Protein AF-A0A804RG24-F1 (afdb_monomer)

Organism: Zea mays (NCBI:txid4577)

Radius of gyration: 15.57 Å; Cα contacts (8 Å, |Δi|>4): 107; chains: 1; bounding box: 37×26×42 Å

Structure (mmCIF, N/CA/C/O backbone):
data_AF-A0A804RG24-F1
#
_entry.id   AF-A0A804RG24-F1
#
loop_
_atom_site.group_PDB
_atom_site.id
_atom_site.type_symbol
_atom_site.label_atom_id
_atom_site.label_alt_id
_atom_site.label_comp_id
_atom_site.label_asym_id
_atom_site.label_entity_id
_atom_site.label_seq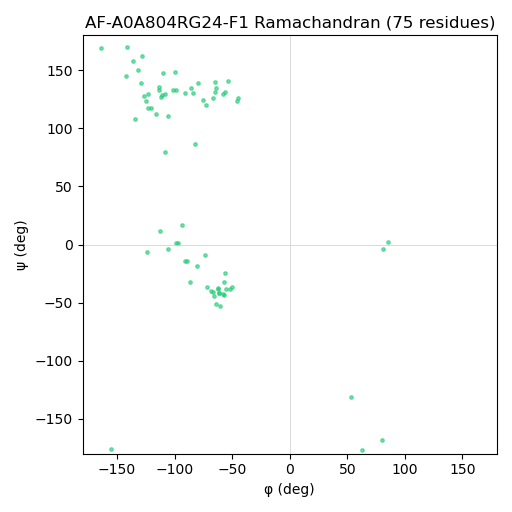_id
_atom_site.pdbx_PDB_ins_code
_atom_site.Cartn_x
_atom_site.Cartn_y
_atom_site.Cartn_z
_atom_site.occupancy
_atom_site.B_iso_or_equiv
_atom_site.auth_seq_id
_atom_site.auth_comp_id
_atom_site.auth_asym_id
_atom_site.auth_atom_id
_atom_site.pdbx_PDB_model_num
ATOM 1 N N . MET A 1 1 ? 2.723 -5.974 3.130 1.00 62.19 1 MET A N 1
ATOM 2 C CA . MET A 1 1 ? 1.286 -6.291 2.964 1.00 62.19 1 MET A CA 1
ATOM 3 C C . MET A 1 1 ? 0.898 -6.092 1.506 1.00 62.19 1 MET A C 1
ATOM 5 O O . MET A 1 1 ? 1.215 -5.044 0.953 1.00 62.19 1 MET A O 1
ATOM 9 N N . ASN A 1 2 ? 0.264 -7.071 0.855 1.00 81.06 2 ASN A N 1
ATOM 10 C CA . ASN A 1 2 ? -0.176 -6.904 -0.533 1.00 81.06 2 ASN A CA 1
ATOM 11 C C . ASN A 1 2 ? -1.523 -6.161 -0.568 1.00 81.06 2 ASN A C 1
ATOM 13 O O . ASN A 1 2 ? -2.586 -6.776 -0.532 1.00 81.06 2 ASN A O 1
ATOM 17 N N . ARG A 1 3 ? -1.458 -4.823 -0.566 1.00 87.00 3 ARG A N 1
ATOM 18 C CA . ARG A 1 3 ? -2.604 -3.933 -0.302 1.00 87.00 3 ARG A CA 1
ATOM 19 C C . ARG A 1 3 ? -3.846 -4.225 -1.149 1.00 87.00 3 ARG A C 1
ATOM 21 O O . ARG A 1 3 ? -4.948 -4.162 -0.622 1.00 87.00 3 ARG A O 1
ATOM 28 N N . LYS A 1 4 ? -3.666 -4.577 -2.430 1.00 87.25 4 LYS A N 1
ATOM 29 C CA . LYS A 1 4 ? -4.770 -4.810 -3.373 1.00 87.25 4 LYS A CA 1
ATOM 30 C C . LYS A 1 4 ? -5.663 -5.949 -2.886 1.00 87.25 4 LYS A C 1
ATOM 32 O O . LYS A 1 4 ? -6.863 -5.767 -2.733 1.00 87.25 4 LYS A O 1
ATOM 37 N N . TRP A 1 5 ? -5.057 -7.097 -2.598 1.00 93.62 5 TRP A N 1
ATOM 38 C CA . TRP A 1 5 ? -5.798 -8.300 -2.224 1.00 93.62 5 TRP A CA 1
ATOM 39 C C . TRP A 1 5 ? -6.403 -8.203 -0.833 1.00 93.62 5 TRP A C 1
ATOM 41 O O . TRP A 1 5 ? -7.509 -8.680 -0.616 1.00 93.62 5 TRP A O 1
ATOM 51 N N . PHE A 1 6 ? -5.706 -7.566 0.105 1.00 94.81 6 PHE A N 1
ATOM 52 C CA . PHE A 1 6 ? -6.270 -7.352 1.431 1.00 94.81 6 PHE A CA 1
ATOM 53 C C . PHE A 1 6 ? -7.503 -6.451 1.353 1.00 94.81 6 PHE A C 1
ATOM 55 O O . PHE A 1 6 ? -8.566 -6.850 1.812 1.00 94.81 6 PHE A O 1
ATOM 62 N N . LEU A 1 7 ? -7.408 -5.290 0.700 1.00 94.06 7 LEU A N 1
ATOM 63 C CA . LEU A 1 7 ? -8.567 -4.411 0.563 1.00 94.06 7 LEU A CA 1
ATOM 64 C C . LEU A 1 7 ? -9.744 -5.117 -0.133 1.00 94.06 7 LEU A C 1
ATOM 66 O O . LEU A 1 7 ? -10.867 -5.019 0.344 1.00 94.06 7 LEU A O 1
ATOM 70 N N . GLU A 1 8 ? -9.486 -5.882 -1.197 1.00 94.56 8 GLU A N 1
ATOM 71 C CA . GLU A 1 8 ? -10.527 -6.637 -1.910 1.00 94.56 8 GLU A CA 1
ATOM 72 C C . GLU A 1 8 ? -11.216 -7.689 -1.027 1.00 94.56 8 GLU A C 1
ATOM 7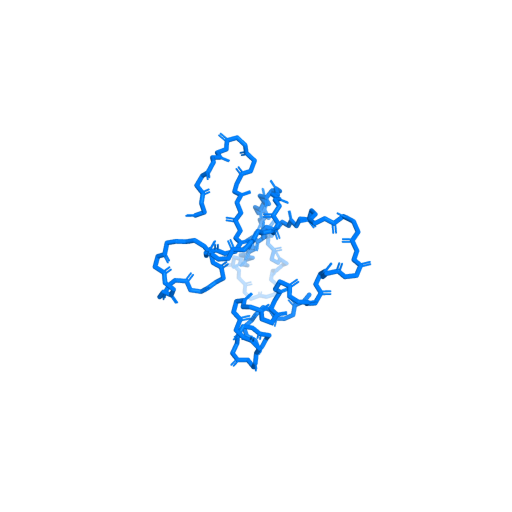4 O O . GLU A 1 8 ? -12.428 -7.866 -1.110 1.00 94.56 8 GLU A O 1
ATOM 79 N N . LYS A 1 9 ? -10.456 -8.417 -0.198 1.00 96.69 9 LYS A N 1
ATOM 80 C CA . LYS A 1 9 ? -10.995 -9.554 0.564 1.00 96.69 9 LYS A CA 1
ATOM 81 C C . LYS A 1 9 ? -11.614 -9.174 1.899 1.00 96.69 9 LYS A C 1
ATOM 83 O O . LYS A 1 9 ? -12.533 -9.860 2.331 1.00 96.69 9 LYS A O 1
ATOM 88 N N . ILE A 1 10 ? -11.100 -8.143 2.567 1.00 96.06 10 ILE A N 1
ATOM 89 C CA . ILE A 1 10 ? -11.525 -7.806 3.934 1.00 96.06 10 ILE A CA 1
ATOM 90 C C . ILE A 1 10 ? -12.031 -6.365 4.081 1.00 96.06 10 ILE A C 1
ATOM 92 O O . ILE A 1 10 ? -12.548 -6.012 5.138 1.00 96.06 10 ILE A O 1
ATOM 96 N N . GLY A 1 11 ? -11.921 -5.536 3.038 1.00 95.06 11 GLY A N 1
ATOM 97 C CA . GLY A 1 11 ? -12.381 -4.147 3.058 1.00 95.06 11 GLY A CA 1
ATOM 98 C C . GLY A 1 11 ? -11.656 -3.269 4.083 1.00 95.06 11 GLY A C 1
ATOM 99 O O . GLY A 1 11 ? -10.734 -3.697 4.782 1.00 95.06 11 GLY A O 1
ATOM 100 N N . HIS A 1 12 ? -12.081 -2.009 4.193 1.00 95.75 12 HIS A N 1
ATOM 101 C CA . HIS A 1 12 ? -11.495 -1.041 5.130 1.00 95.75 12 HIS A CA 1
ATOM 102 C C . HIS A 1 12 ? -11.652 -1.448 6.598 1.00 95.75 12 HIS A C 1
ATOM 104 O O . HIS A 1 12 ? -10.731 -1.261 7.399 1.00 95.75 12 HIS A O 1
ATOM 110 N N . GLU A 1 13 ? -12.799 -2.033 6.948 1.00 95.81 13 GLU A N 1
ATOM 111 C CA . GLU A 1 13 ? -13.053 -2.528 8.302 1.00 95.81 13 GLU A CA 1
ATOM 112 C C . GLU A 1 13 ? -12.120 -3.693 8.641 1.00 95.81 13 GLU A C 1
ATOM 114 O O . GLU A 1 13 ? -11.497 -3.702 9.700 1.00 95.81 13 GLU A O 1
ATOM 119 N N . GLY A 1 14 ? -11.944 -4.643 7.720 1.00 96.06 14 GLY A N 1
ATOM 120 C CA . GLY A 1 14 ? -11.012 -5.746 7.899 1.00 96.06 14 GLY A CA 1
ATOM 121 C C . GLY A 1 14 ? -9.568 -5.281 8.048 1.00 96.06 14 GLY A C 1
ATOM 122 O O . GLY A 1 14 ? -8.861 -5.780 8.922 1.00 96.06 14 GLY A O 1
ATOM 123 N N . LEU A 1 15 ? -9.137 -4.291 7.257 1.00 95.19 15 LEU A N 1
ATOM 124 C CA . LEU A 1 15 ? -7.814 -3.675 7.412 1.00 95.19 15 LEU A CA 1
ATOM 125 C C . LEU A 1 15 ? -7.615 -3.110 8.828 1.00 95.19 15 LEU A C 1
ATOM 127 O O . LEU A 1 15 ? -6.576 -3.342 9.442 1.00 95.19 15 LEU A O 1
ATOM 131 N N . ASN A 1 16 ? -8.622 -2.424 9.373 1.00 95.12 16 ASN A N 1
ATOM 132 C CA . ASN A 1 16 ? -8.593 -1.923 10.749 1.00 95.12 16 ASN A CA 1
ATOM 133 C C . ASN A 1 16 ? -8.603 -3.066 11.779 1.00 95.12 16 ASN A C 1
ATOM 135 O O . ASN A 1 16 ? -7.861 -3.026 12.763 1.00 95.12 16 ASN A O 1
ATOM 139 N N . ASN A 1 17 ? -9.406 -4.108 11.544 1.00 95.94 17 ASN A N 1
ATOM 140 C CA . ASN A 1 17 ? -9.511 -5.278 12.414 1.00 95.94 17 ASN A CA 1
ATOM 141 C C . ASN A 1 17 ? -8.183 -6.038 12.529 1.00 95.94 17 ASN A C 1
ATOM 143 O O . ASN A 1 17 ? -7.842 -6.466 13.629 1.00 95.94 17 ASN A O 1
ATOM 147 N N . LEU A 1 18 ? -7.400 -6.136 11.447 1.00 94.25 18 LEU A N 1
ATOM 148 C CA . LEU A 1 18 ? -6.056 -6.729 11.481 1.00 94.25 18 LEU A CA 1
ATOM 149 C C . LEU A 1 18 ? -5.129 -6.035 12.477 1.00 94.25 18 LEU A C 1
ATOM 151 O O . LEU A 1 18 ? -4.267 -6.679 13.068 1.00 94.25 18 LEU A O 1
ATOM 155 N N . LEU A 1 19 ? -5.303 -4.728 12.668 1.00 94.50 19 LEU A N 1
ATOM 156 C CA . LEU A 1 19 ? -4.455 -3.958 13.561 1.00 94.50 19 LEU A CA 1
ATOM 157 C C . LEU A 1 19 ? -4.976 -3.932 14.996 1.00 94.50 19 LEU A C 1
ATOM 159 O O . LEU A 1 19 ? -4.211 -3.547 15.870 1.00 94.50 19 LEU A O 1
ATOM 163 N N . LYS A 1 20 ? -6.232 -4.315 15.284 1.00 94.00 20 LYS A N 1
ATOM 164 C CA . LYS A 1 20 ? -6.866 -4.155 16.616 1.00 94.00 20 LYS A CA 1
ATOM 165 C C . LYS A 1 20 ? -6.023 -4.691 17.778 1.00 94.00 20 LYS A C 1
ATOM 167 O O . LYS A 1 20 ? -6.010 -4.056 18.824 1.00 94.00 20 LYS A O 1
ATOM 172 N N . ALA A 1 21 ? -5.308 -5.796 17.573 1.00 95.00 21 ALA A N 1
ATOM 173 C CA . ALA A 1 21 ? -4.482 -6.444 18.593 1.00 95.00 21 ALA A CA 1
ATOM 174 C C . ALA A 1 21 ? -3.166 -5.709 18.933 1.00 95.00 21 ALA A C 1
ATOM 176 O O . ALA A 1 21 ? -2.493 -6.094 19.883 1.00 95.00 21 ALA A O 1
ATOM 177 N N . TYR A 1 22 ? -2.787 -4.681 18.171 1.00 94.75 22 TYR A N 1
ATOM 178 C CA . TYR A 1 22 ? -1.511 -3.974 18.316 1.00 94.75 22 TYR A CA 1
ATOM 179 C C . TYR A 1 22 ? -1.742 -2.536 18.775 1.00 94.75 22 TYR A C 1
ATOM 181 O O . TYR A 1 22 ? -2.613 -1.865 18.233 1.00 94.75 22 TYR A O 1
ATOM 189 N N . GLU A 1 23 ? -0.975 -2.025 19.736 1.00 94.31 23 GLU A N 1
ATOM 190 C CA . GLU A 1 23 ? -1.056 -0.604 20.117 1.00 94.31 23 GLU A CA 1
ATOM 191 C C . GLU A 1 23 ? -0.521 0.305 19.005 1.00 94.31 23 GLU A C 1
ATOM 193 O O . GLU A 1 23 ? -1.116 1.339 18.697 1.00 94.31 23 GLU A O 1
ATOM 198 N N . ASP A 1 24 ? 0.568 -0.119 18.362 1.00 94.31 24 ASP A N 1
ATOM 199 C CA . ASP A 1 24 ? 1.176 0.613 17.262 1.00 94.31 24 ASP A CA 1
ATOM 200 C C . ASP A 1 24 ? 0.316 0.519 15.992 1.00 94.31 24 ASP A C 1
ATOM 202 O O . ASP A 1 24 ? 0.046 -0.563 15.464 1.00 94.31 24 ASP A O 1
ATOM 206 N N . LYS A 1 25 ? -0.121 1.685 15.510 1.00 93.75 25 LYS A N 1
ATOM 207 C CA . LYS A 1 25 ? -0.891 1.859 14.268 1.00 93.75 25 LYS A CA 1
ATOM 208 C C . LYS A 1 25 ? -0.101 2.608 13.198 1.00 93.75 25 LYS A C 1
ATOM 210 O O . LYS A 1 25 ? -0.701 3.073 12.225 1.00 93.75 25 LYS A O 1
ATOM 215 N N . LEU A 1 26 ? 1.205 2.798 13.391 1.00 94.12 26 LEU A N 1
ATOM 216 C CA . LEU A 1 26 ? 2.056 3.473 12.425 1.00 94.12 26 LEU A CA 1
ATOM 217 C C . LEU A 1 26 ? 2.115 2.671 11.124 1.00 94.12 26 LEU A C 1
ATOM 219 O O . LEU A 1 26 ? 2.290 1.455 11.094 1.00 94.12 26 LEU A O 1
ATOM 223 N N . ALA A 1 27 ? 1.976 3.388 10.021 1.00 94.06 27 ALA A N 1
ATOM 224 C CA . ALA A 1 27 ? 2.062 2.862 8.675 1.00 94.06 27 ALA A CA 1
ATOM 225 C C . ALA A 1 27 ? 2.776 3.865 7.775 1.00 94.06 27 ALA A C 1
ATOM 227 O O . ALA A 1 27 ? 3.033 5.012 8.138 1.00 94.06 27 ALA A O 1
ATOM 228 N N . PHE A 1 28 ? 3.104 3.442 6.562 1.00 95.44 28 PH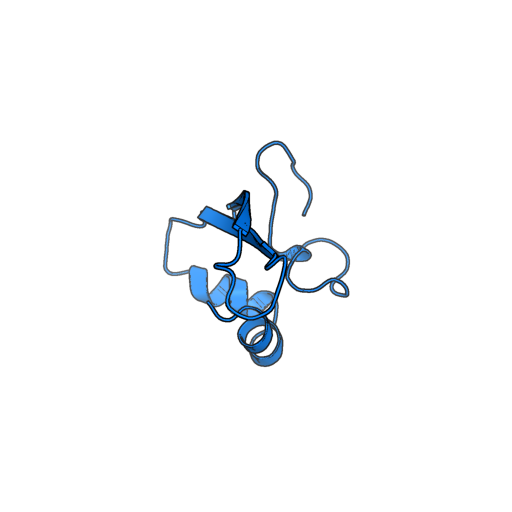E A N 1
ATOM 229 C CA . PHE A 1 28 ? 3.544 4.366 5.534 1.00 95.44 28 PHE A CA 1
ATOM 230 C C . PHE A 1 28 ? 2.998 3.954 4.175 1.00 95.44 28 PHE A C 1
ATOM 232 O O . PHE A 1 28 ? 2.912 2.768 3.857 1.00 95.44 28 PHE A O 1
ATOM 239 N N . ALA A 1 29 ? 2.680 4.953 3.360 1.00 94.38 29 ALA A N 1
ATOM 240 C CA . ALA A 1 29 ? 2.510 4.773 1.930 1.00 94.38 29 ALA A CA 1
ATOM 241 C C . ALA A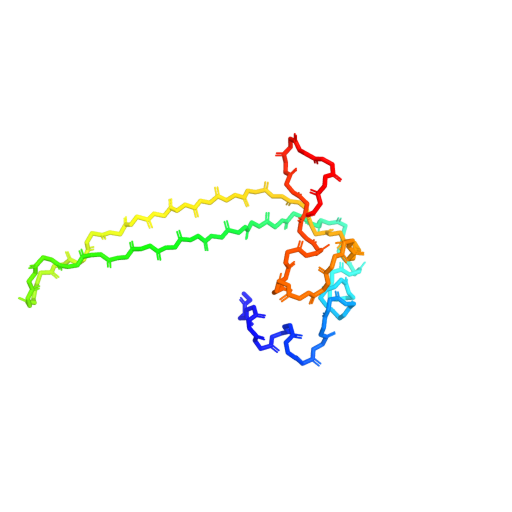 1 29 ? 3.883 4.889 1.272 1.00 94.38 29 ALA A C 1
ATOM 243 O O . ALA A 1 29 ? 4.672 5.773 1.615 1.00 94.38 29 ALA A O 1
ATOM 244 N N . MET A 1 30 ? 4.183 3.978 0.352 1.00 96.19 30 MET A N 1
ATOM 245 C CA . MET A 1 30 ? 5.431 3.983 -0.401 1.00 96.19 30 MET A CA 1
ATOM 246 C C . MET A 1 30 ? 5.118 3.930 -1.887 1.00 96.19 30 MET A C 1
ATOM 248 O O . MET A 1 30 ? 4.386 3.050 -2.343 1.00 96.19 30 MET A O 1
ATOM 252 N N . CYS A 1 31 ? 5.695 4.869 -2.622 1.00 96.62 31 CYS A N 1
ATOM 253 C CA . CYS A 1 31 ? 5.676 4.898 -4.070 1.00 96.62 31 CYS A CA 1
ATOM 254 C C . CYS A 1 31 ? 7.091 4.621 -4.569 1.00 96.62 31 CYS A C 1
ATOM 256 O O . CYS A 1 31 ? 8.039 5.253 -4.108 1.00 96.62 31 CYS A O 1
ATOM 258 N N . ILE A 1 32 ? 7.233 3.669 -5.488 1.00 97.81 32 ILE A N 1
ATOM 259 C CA . ILE A 1 32 ? 8.520 3.280 -6.062 1.00 97.81 32 ILE A CA 1
ATOM 260 C C . ILE A 1 32 ? 8.397 3.413 -7.574 1.00 97.81 32 ILE A C 1
ATOM 262 O O . ILE A 1 32 ? 7.516 2.798 -8.173 1.00 97.81 32 ILE A O 1
ATOM 266 N N . PHE A 1 33 ? 9.276 4.210 -8.169 1.00 97.88 33 PHE A N 1
ATOM 267 C CA . 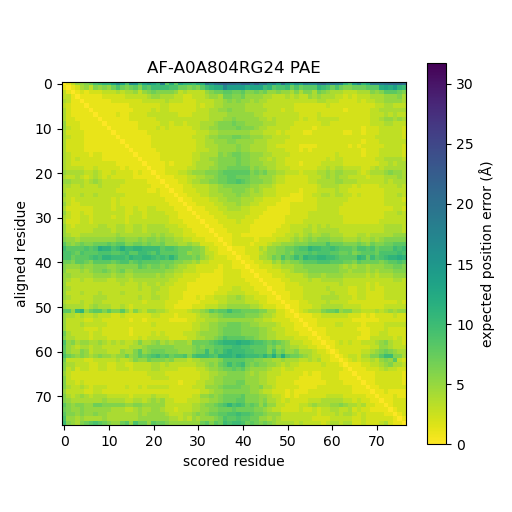PHE A 1 33 ? 9.466 4.278 -9.612 1.00 97.88 33 PHE A CA 1
ATOM 268 C C . PHE A 1 33 ? 10.859 3.757 -9.938 1.00 97.88 33 PHE A C 1
ATOM 270 O O . PHE A 1 33 ? 11.824 4.178 -9.309 1.00 97.88 33 PHE A O 1
ATOM 277 N N . SER A 1 34 ? 10.973 2.879 -10.928 1.00 97.88 34 SER A N 1
ATOM 278 C CA . SER A 1 34 ? 12.263 2.395 -11.425 1.00 97.88 34 SER A CA 1
ATOM 279 C C . SER A 1 34 ? 12.359 2.682 -12.920 1.00 97.88 34 SER A C 1
ATOM 281 O O . SER A 1 34 ? 11.431 2.373 -13.666 1.00 97.88 34 SER A O 1
ATOM 283 N N . LEU A 1 35 ? 13.464 3.297 -13.343 1.00 97.56 35 LEU A N 1
ATOM 284 C CA . LEU A 1 35 ? 13.733 3.719 -14.716 1.00 97.56 35 LEU A CA 1
ATOM 285 C C . LEU A 1 35 ? 15.031 3.074 -15.211 1.00 97.56 35 LEU A C 1
ATOM 287 O O . LEU A 1 35 ? 16.096 3.369 -14.679 1.00 97.56 35 LEU A O 1
ATOM 291 N N . ALA A 1 36 ? 14.946 2.250 -16.253 1.00 97.75 36 ALA A N 1
ATOM 292 C CA . ALA A 1 36 ? 16.105 1.815 -17.033 1.00 97.75 36 ALA A CA 1
ATOM 293 C C . ALA A 1 36 ? 16.168 2.632 -18.330 1.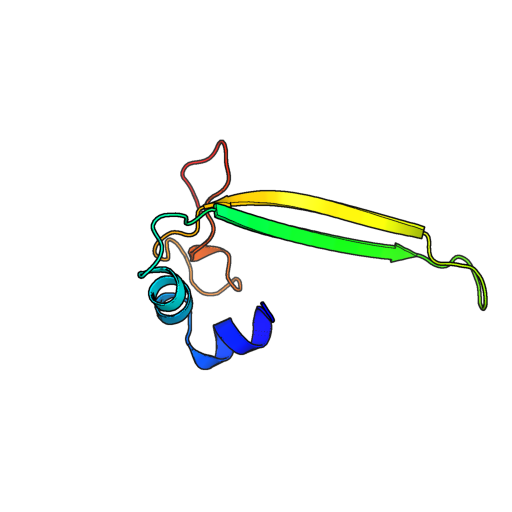00 97.75 36 ALA A C 1
ATOM 295 O O . ALA A 1 36 ? 15.145 2.789 -18.998 1.00 97.75 36 ALA A O 1
ATOM 296 N N . LEU A 1 37 ? 17.344 3.158 -18.683 1.00 96.06 37 LEU A N 1
ATOM 297 C CA . LEU A 1 37 ? 17.512 3.984 -19.889 1.00 96.06 37 LEU A CA 1
ATOM 298 C C . LEU A 1 37 ? 17.639 3.147 -21.170 1.00 96.06 37 LEU A C 1
ATOM 300 O O . LEU A 1 37 ? 17.379 3.650 -22.262 1.00 96.06 37 LEU A O 1
ATOM 304 N N . GLY A 1 38 ? 17.964 1.863 -21.034 1.00 96.12 38 GLY A N 1
ATOM 305 C CA . GLY A 1 38 ? 18.098 0.942 -22.150 1.00 96.12 38 GLY A CA 1
ATOM 306 C C . GLY A 1 38 ? 18.085 -0.525 -21.712 1.00 96.12 38 GLY A C 1
ATOM 307 O O . GLY A 1 38 ? 18.164 -0.829 -20.517 1.00 96.12 38 GLY A O 1
ATOM 308 N N . PRO A 1 39 ? 17.969 -1.464 -22.667 1.00 96.31 39 PRO A N 1
ATOM 309 C CA . PRO A 1 39 ? 18.093 -2.889 -22.386 1.00 96.31 39 PRO A CA 1
ATOM 310 C C . PRO A 1 39 ? 19.446 -3.215 -21.744 1.00 96.31 39 PRO A C 1
ATOM 312 O O . PRO A 1 39 ? 20.491 -2.848 -22.273 1.00 96.31 39 PRO A O 1
ATOM 315 N N . GLY A 1 40 ? 19.425 -3.936 -20.623 1.00 95.31 40 GLY A N 1
ATOM 316 C CA . GLY A 1 40 ? 20.635 -4.336 -19.898 1.00 95.31 40 GLY A CA 1
ATOM 317 C C . GLY A 1 40 ? 21.227 -3.262 -18.980 1.00 95.31 40 GLY A C 1
ATOM 318 O O . GLY A 1 40 ? 22.181 -3.563 -18.268 1.00 95.31 40 GLY A O 1
ATOM 319 N N . GLU A 1 41 ? 20.672 -2.047 -18.954 1.00 96.75 41 GLU A N 1
ATOM 320 C CA . GLU A 1 41 ? 21.060 -1.036 -17.969 1.00 96.75 41 GLU A CA 1
ATOM 321 C C . GLU A 1 41 ? 20.382 -1.284 -16.618 1.00 96.75 41 GLU A C 1
ATOM 323 O O . GLU A 1 41 ? 19.193 -1.611 -16.552 1.00 96.75 41 GLU A O 1
ATOM 328 N N . GLU A 1 42 ? 21.139 -1.095 -15.534 1.00 97.56 42 GLU A N 1
ATOM 329 C CA . GLU A 1 42 ? 20.613 -1.214 -14.175 1.00 97.56 42 GLU A CA 1
ATOM 330 C C . GLU A 1 42 ? 19.593 -0.087 -13.905 1.00 97.56 42 GLU A C 1
ATOM 332 O O . GLU A 1 42 ? 19.924 1.090 -14.088 1.00 97.56 42 GLU A O 1
ATOM 337 N N . PRO A 1 43 ? 18.357 -0.395 -13.470 1.00 97.12 43 PRO A N 1
ATOM 338 C CA . PRO A 1 43 ? 17.346 0.629 -13.246 1.00 97.12 43 PRO A CA 1
ATOM 339 C C . PRO A 1 43 ? 17.706 1.594 -12.106 1.00 97.12 43 PRO A C 1
ATOM 341 O O . PRO A 1 43 ? 17.961 1.189 -10.971 1.00 97.12 43 PRO A O 1
ATOM 344 N N . ILE A 1 44 ? 17.587 2.896 -12.358 1.00 97.88 44 ILE A N 1
ATOM 345 C CA . ILE A 1 44 ? 17.610 3.919 -11.310 1.00 97.88 44 ILE A CA 1
ATOM 346 C C . ILE A 1 44 ? 16.264 3.888 -10.589 1.00 97.88 44 ILE A C 1
ATOM 348 O O . ILE A 1 44 ? 15.210 4.029 -11.211 1.00 97.88 44 ILE A O 1
ATOM 352 N N . THR A 1 45 ? 16.292 3.712 -9.269 1.00 98.31 45 THR A N 1
ATOM 353 C CA . THR A 1 45 ? 15.083 3.604 -8.446 1.00 98.31 45 THR A CA 1
ATOM 354 C C . THR A 1 45 ? 14.874 4.848 -7.585 1.00 98.31 45 THR A C 1
ATOM 356 O O . THR A 1 45 ? 15.758 5.270 -6.845 1.00 98.31 45 THR A O 1
ATOM 359 N N . PHE A 1 46 ? 13.664 5.399 -7.648 1.00 98.25 46 PHE A N 1
ATOM 360 C CA . PHE A 1 46 ? 13.189 6.546 -6.884 1.00 98.25 46 PHE A CA 1
ATOM 361 C C . PHE A 1 46 ? 12.124 6.085 -5.890 1.00 98.25 46 PHE A C 1
ATOM 363 O O . PHE A 1 46 ? 11.138 5.451 -6.274 1.00 98.25 46 PHE A O 1
ATOM 370 N N . VAL A 1 47 ? 12.307 6.417 -4.611 1.00 98.12 47 VAL A N 1
ATOM 371 C CA . VAL A 1 47 ? 11.407 5.996 -3.530 1.00 98.12 47 VAL A CA 1
ATOM 372 C C . VAL A 1 47 ? 10.817 7.219 -2.837 1.00 98.12 47 VAL A C 1
ATOM 374 O O . VAL A 1 47 ? 11.534 8.002 -2.220 1.00 98.12 47 VAL A O 1
ATOM 377 N N . GLY A 1 48 ? 9.495 7.357 -2.904 1.00 97.56 48 GLY A N 1
ATOM 378 C CA . GLY A 1 48 ? 8.719 8.280 -2.082 1.00 97.56 48 GLY A CA 1
ATOM 379 C C . GLY A 1 48 ? 8.099 7.538 -0.902 1.00 97.56 48 GLY A C 1
ATOM 380 O O . GLY A 1 48 ? 7.504 6.476 -1.084 1.00 97.56 48 GLY A O 1
ATOM 381 N N . LYS A 1 49 ? 8.218 8.087 0.309 1.00 96.56 49 LYS A N 1
ATOM 382 C CA . LYS A 1 49 ? 7.624 7.519 1.526 1.00 96.56 49 LYS A CA 1
ATOM 383 C C . LYS A 1 49 ? 6.832 8.579 2.276 1.00 96.56 49 LYS A C 1
ATOM 385 O O . LYS A 1 49 ? 7.284 9.709 2.427 1.00 96.56 49 LYS A O 1
ATOM 390 N N . THR A 1 50 ? 5.678 8.183 2.795 1.00 95.94 50 THR A N 1
ATOM 391 C CA . THR A 1 50 ? 4.795 9.060 3.559 1.00 95.94 50 THR A CA 1
ATOM 392 C C . THR A 1 50 ? 4.317 8.324 4.816 1.00 95.94 50 THR A C 1
ATOM 394 O O . THR A 1 50 ? 3.547 7.375 4.703 1.00 95.94 50 THR A O 1
ATOM 397 N N . THR A 1 51 ? 4.813 8.705 6.000 1.00 92.44 51 THR A N 1
ATOM 398 C CA . THR A 1 51 ? 4.591 8.033 7.306 1.00 92.44 51 THR A CA 1
ATOM 399 C C . THR A 1 51 ? 3.393 8.583 8.048 1.00 92.44 51 THR A C 1
ATOM 401 O O . THR A 1 51 ? 3.278 9.795 8.144 1.00 92.44 51 THR A O 1
ATOM 404 N N . ARG A 1 52 ? 2.499 7.722 8.532 1.00 89.19 52 ARG A N 1
ATOM 405 C CA . ARG A 1 52 ? 1.159 8.092 8.993 1.00 89.19 52 ARG A CA 1
ATOM 406 C C . ARG A 1 52 ? 0.617 7.081 10.019 1.00 89.19 52 ARG A C 1
ATOM 408 O O . ARG A 1 52 ? 1.288 6.098 10.338 1.00 89.19 52 ARG A O 1
ATOM 415 N N . LYS A 1 53 ? -0.638 7.256 10.456 1.00 90.81 53 LYS A N 1
ATOM 416 C CA . LYS A 1 53 ? -1.402 6.259 11.235 1.00 90.81 53 LYS A CA 1
ATOM 417 C C . LYS A 1 53 ? -2.551 5.654 10.428 1.00 90.81 53 LYS A C 1
ATOM 419 O O . LYS A 1 53 ? -3.170 6.340 9.613 1.00 90.81 53 LYS A O 1
ATOM 424 N N . ILE A 1 54 ? -2.861 4.388 10.705 1.00 94.31 54 ILE A N 1
ATOM 425 C CA . ILE A 1 54 ? -4.100 3.752 10.246 1.00 94.31 54 ILE A CA 1
ATOM 426 C C . ILE A 1 54 ? -5.240 4.085 11.208 1.00 94.31 54 ILE A C 1
ATOM 428 O O . ILE A 1 54 ? -5.104 3.929 12.421 1.00 94.31 54 ILE A O 1
ATOM 432 N N . MET A 1 55 ? -6.359 4.534 10.649 1.00 93.44 55 MET A N 1
ATOM 433 C CA . MET A 1 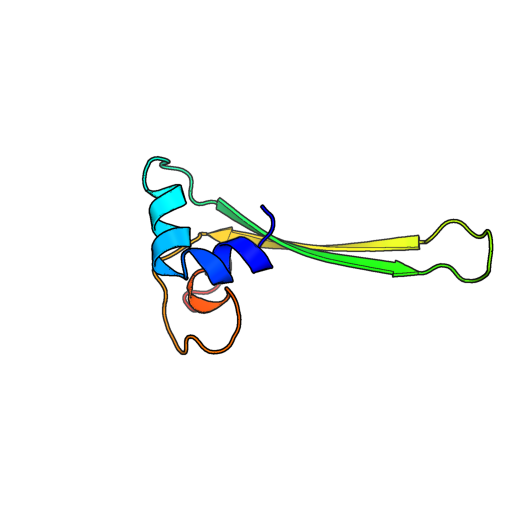55 ? -7.546 4.999 11.358 1.00 93.44 55 MET A CA 1
ATOM 434 C C . MET A 1 55 ? -8.804 4.293 10.829 1.00 93.44 55 MET A C 1
ATOM 436 O O . MET A 1 55 ? -8.795 3.772 9.705 1.00 93.44 55 MET A O 1
ATOM 440 N N . PRO A 1 56 ? -9.915 4.311 11.591 1.00 94.50 56 PRO A N 1
ATOM 441 C CA . PRO A 1 56 ? -11.219 3.955 11.048 1.00 94.50 56 PRO A CA 1
ATOM 442 C C . PRO A 1 56 ? -11.520 4.781 9.798 1.00 94.50 56 PRO A C 1
ATOM 444 O O . PRO A 1 56 ? -11.187 5.969 9.758 1.00 94.50 56 PRO A O 1
ATOM 447 N N . ALA A 1 57 ? -12.136 4.139 8.803 1.00 95.00 57 ALA A N 1
ATOM 448 C CA . ALA A 1 57 ? -12.395 4.746 7.504 1.00 95.00 57 ALA A CA 1
ATOM 449 C C . ALA A 1 57 ? -13.200 6.049 7.636 1.00 95.00 57 ALA A C 1
ATOM 451 O O . ALA A 1 57 ? -14.229 6.064 8.318 1.00 95.00 57 ALA A O 1
ATOM 452 N N . ARG A 1 58 ? -12.755 7.128 6.984 1.00 95.19 58 ARG A N 1
ATOM 453 C CA . ARG A 1 58 ? -13.494 8.394 6.877 1.00 95.19 58 ARG A CA 1
ATOM 454 C C . ARG A 1 58 ? -13.513 8.880 5.428 1.00 95.19 58 ARG A C 1
ATOM 456 O O . ARG A 1 58 ? -12.580 8.635 4.675 1.00 95.19 58 ARG A O 1
ATOM 463 N N . GLY A 1 59 ? -14.577 9.589 5.056 1.00 92.81 59 GLY A N 1
ATOM 464 C CA . GLY A 1 59 ? -14.764 10.084 3.689 1.00 92.81 59 GLY A CA 1
ATOM 465 C C . GLY A 1 59 ? -15.296 9.027 2.705 1.00 92.81 59 GLY A C 1
ATOM 466 O O . GLY A 1 59 ? -15.802 7.987 3.131 1.00 92.81 59 GLY A O 1
ATOM 467 N N . PRO A 1 60 ? -15.263 9.320 1.392 1.00 92.75 60 PRO A N 1
ATOM 468 C CA . PRO A 1 60 ? -15.709 8.407 0.337 1.00 92.75 60 PRO A CA 1
ATOM 469 C C . PRO A 1 60 ? -14.852 7.135 0.242 1.00 92.75 60 PRO A C 1
ATOM 471 O O . PRO A 1 60 ? -13.632 7.198 0.314 1.00 92.75 60 PRO A O 1
ATOM 474 N N . ASN A 1 61 ? -15.483 5.976 0.022 1.00 90.69 61 ASN A N 1
ATOM 475 C CA . ASN A 1 61 ? -14.802 4.670 -0.037 1.00 90.69 61 ASN A CA 1
ATOM 476 C C . ASN A 1 61 ? -14.404 4.224 -1.458 1.00 90.69 61 ASN A C 1
ATOM 478 O O . ASN A 1 61 ? -14.153 3.041 -1.690 1.00 90.69 61 ASN A O 1
ATOM 482 N N . ASP A 1 62 ? -14.385 5.139 -2.421 1.00 90.62 62 ASP A N 1
ATOM 483 C CA . ASP A 1 62 ? -14.153 4.863 -3.843 1.00 90.62 62 ASP A CA 1
ATOM 484 C C . ASP A 1 62 ? -12.674 4.942 -4.255 1.00 90.62 62 ASP A C 1
ATOM 486 O O . ASP A 1 62 ? -12.300 4.403 -5.300 1.00 90.62 62 ASP A O 1
ATOM 490 N N . PHE A 1 63 ? -11.809 5.522 -3.416 1.00 91.19 63 PHE A N 1
ATOM 491 C CA . PHE A 1 63 ? -10.375 5.623 -3.678 1.00 91.19 63 PHE A CA 1
ATOM 492 C C . PHE A 1 63 ? -9.536 4.691 -2.790 1.00 91.19 63 PHE A C 1
ATOM 494 O O . PHE A 1 63 ? -8.922 5.083 -1.801 1.00 91.19 63 PHE A O 1
ATOM 501 N N . GLY A 1 64 ? -9.480 3.412 -3.168 1.00 92.88 64 GLY A N 1
ATOM 502 C CA . GLY A 1 64 ? -8.527 2.454 -2.603 1.00 92.88 64 GLY A CA 1
ATOM 503 C C . GLY A 1 64 ? -8.550 2.376 -1.070 1.00 92.88 64 GLY A C 1
ATOM 504 O O . GLY A 1 64 ? -9.599 2.196 -0.460 1.00 92.88 64 GLY A O 1
ATOM 505 N N . TRP A 1 65 ? -7.371 2.437 -0.448 1.00 94.75 65 TRP A N 1
ATOM 506 C CA . TRP A 1 65 ? -7.188 2.334 1.007 1.00 94.75 65 TRP A CA 1
ATOM 507 C C . TRP A 1 65 ? -7.083 3.704 1.693 1.00 94.75 65 TRP A C 1
ATOM 509 O O . TRP A 1 65 ? -6.925 3.747 2.910 1.00 94.75 65 TRP A O 1
ATOM 519 N N . ASP A 1 66 ? -7.186 4.806 0.953 1.00 94.75 66 ASP A N 1
ATOM 520 C CA . ASP A 1 66 ? -7.011 6.162 1.480 1.00 94.75 66 ASP A CA 1
ATOM 521 C C . ASP A 1 66 ? -7.930 6.488 2.668 1.00 94.75 66 ASP A C 1
ATOM 523 O O . ASP A 1 66 ? -7.417 7.023 3.650 1.00 94.75 66 ASP A O 1
ATOM 527 N N . PRO A 1 67 ? -9.210 6.053 2.712 1.00 95.81 67 PRO A N 1
ATOM 528 C CA . PRO A 1 67 ? -10.097 6.353 3.839 1.00 95.81 67 PRO A CA 1
ATOM 529 C C . PRO A 1 67 ? -9.570 5.922 5.208 1.00 95.81 67 PRO A C 1
ATOM 531 O O . PRO A 1 67 ? -9.997 6.462 6.224 1.00 95.81 67 PRO A O 1
ATOM 534 N N . VAL A 1 68 ? -8.673 4.930 5.267 1.00 95.88 68 VAL A N 1
ATOM 535 C CA . VAL A 1 68 ? -8.104 4.429 6.530 1.00 95.88 68 VAL A CA 1
ATOM 536 C C . VAL A 1 68 ? -6.725 4.998 6.840 1.00 95.88 68 VAL A C 1
ATOM 538 O O . VAL A 1 68 ? -6.125 4.614 7.839 1.00 95.88 68 VAL A O 1
ATOM 541 N N . PHE A 1 69 ? -6.180 5.878 6.009 1.00 95.62 69 PHE A N 1
ATOM 542 C CA . PHE A 1 69 ? -4.817 6.369 6.141 1.00 95.62 69 PHE A CA 1
ATOM 543 C C . PHE A 1 69 ? -4.826 7.864 6.409 1.00 95.62 69 PHE A C 1
ATOM 545 O O . PHE A 1 69 ? -5.182 8.645 5.540 1.00 95.62 69 PHE A O 1
ATOM 552 N N . GLN A 1 70 ? -4.413 8.270 7.612 1.00 95.31 70 GLN A N 1
ATOM 553 C CA . GLN A 1 70 ? -4.393 9.680 7.990 1.00 95.31 70 GLN A CA 1
ATOM 554 C C . GLN A 1 70 ? -2.973 10.238 8.001 1.00 95.31 70 GLN A C 1
ATOM 556 O O . GLN A 1 70 ? -2.198 9.942 8.916 1.00 95.31 70 GLN A O 1
ATOM 561 N N . PRO A 1 71 ? -2.657 11.123 7.053 1.00 94.44 71 PRO A N 1
ATOM 562 C CA . PRO A 1 71 ? -1.433 11.876 7.035 1.00 94.44 71 PRO A CA 1
ATOM 563 C C . PRO A 1 71 ? -0.910 12.576 8.302 1.00 94.44 71 PRO A C 1
ATOM 565 O O . PRO A 1 71 ? -1.541 13.498 8.788 1.00 94.44 71 PRO A O 1
ATOM 568 N N . ASP A 1 72 ? 0.326 12.277 8.741 1.00 91.75 72 ASP A N 1
ATOM 569 C CA . ASP A 1 72 ? 1.137 13.145 9.617 1.00 91.75 72 ASP A CA 1
ATOM 570 C C . ASP A 1 72 ? 1.095 14.618 9.161 1.00 91.75 72 ASP A C 1
ATOM 572 O O . ASP A 1 72 ? 1.390 14.948 8.007 1.00 91.75 72 ASP A O 1
ATOM 576 N N . GLY A 1 73 ? 0.735 15.512 10.080 1.00 93.12 73 GLY A N 1
ATOM 577 C CA . GLY A 1 73 ? 0.544 16.937 9.796 1.00 93.12 73 GLY A CA 1
ATOM 578 C C . GLY A 1 73 ? -0.849 17.306 9.274 1.00 93.12 73 GLY A C 1
ATOM 579 O O . GLY A 1 73 ? -1.086 18.479 9.004 1.00 93.12 73 GLY A O 1
ATOM 580 N N . PHE A 1 74 ? -1.771 16.345 9.160 1.00 93.94 74 PHE A N 1
ATOM 581 C CA . PHE A 1 74 ? -3.156 16.573 8.753 1.00 93.94 74 PHE A CA 1
ATOM 582 C C . PHE A 1 74 ? -4.131 15.777 9.638 1.00 93.94 74 PHE A C 1
ATOM 584 O O . PHE A 1 74 ? -3.785 14.767 10.257 1.00 93.94 74 PHE A O 1
ATOM 591 N N . GLU A 1 75 ? -5.386 16.224 9.676 1.00 93.12 75 GLU A N 1
ATOM 592 C CA . GLU A 1 75 ? -6.473 15.558 10.417 1.00 93.12 75 GLU A CA 1
ATOM 593 C C . GLU A 1 75 ? -7.470 14.823 9.507 1.00 93.12 75 GLU A C 1
ATOM 595 O O . GLU A 1 75 ? -8.381 14.126 9.966 1.00 93.12 75 GLU A O 1
ATOM 600 N N . GLN A 1 76 ? -7.275 14.939 8.196 1.00 90.69 76 GLN A N 1
ATOM 601 C CA . GLN A 1 76 ? -8.094 14.299 7.177 1.00 90.69 76 GLN A CA 1
ATOM 602 C C . GLN A 1 76 ? -7.409 13.037 6.658 1.00 90.69 76 GLN A C 1
ATOM 604 O O . GLN A 1 76 ? -6.180 12.945 6.641 1.00 90.69 76 GLN A O 1
ATOM 609 N N . THR A 1 77 ? -8.240 12.073 6.284 1.00 88.38 77 THR A N 1
ATOM 610 C CA . THR A 1 77 ? -7.877 10.908 5.474 1.00 88.38 77 THR A CA 1
ATOM 611 C C . THR A 1 77 ? -8.147 11.240 4.021 1.00 88.38 77 THR A C 1
ATOM 613 O O . THR A 1 77 ? -9.238 11.815 3.786 1.00 88.38 77 THR A O 1
#

Secondary structure (DSSP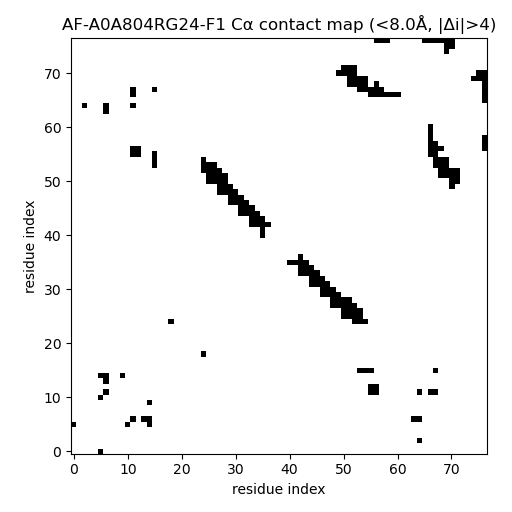, 8-state):
--HHHHHHHHHHHHHHHHHTT-S--EEEEEEEEEE-SSTTPPPEEEEEEEEEEE-S--S-TTSTTGGGEEETT-S--

Mean predicted aligned error: 3.67 Å

pLDDT: mean 94.05, std 4.65, range [62.19, 98.31]

Nearest PDB structures (foldseek):
  2car-assembly1_A  TM=9.628E-01  e=1.860E-07  Homo sapiens
  4f95-assembly1_A-2  TM=9.679E-01  e=2.548E-07  Homo sapiens
  8ji1-assembly1_B-2  TM=8.687E-01  e=6.488E-05  Plasmodium falciparum
  7jil-assembly1_v  TM=4.239E-01  e=2.105E+00  Flavobacterium johnsoniae
  5k36-assembly1_K  TM=3.093E-01  e=1.743E+00  Saccharomyces cerevisiae S288C

Sequence (77 aa):
MNRKWFLEKIGHEGLNNLLKAYEDKLAFAMCIFSLALGPGEEPITFVGKTTRKIMPARGPNDFGWDPVFQPDGFE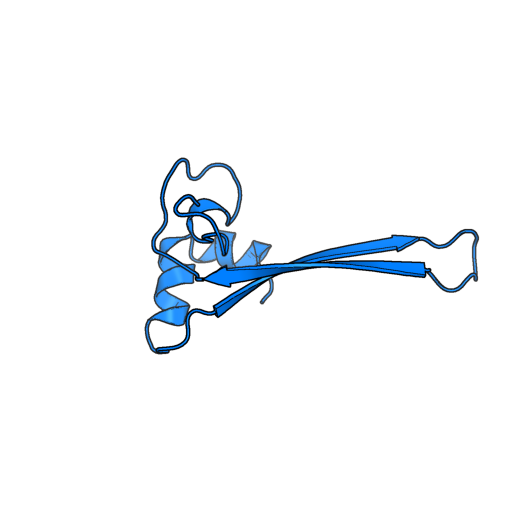QT

Solvent-accessible surface area (backbone atoms only — not comparable to full-atom values): 4781 Å² total; per-residue (Å²): 130,68,62,69,61,48,44,74,74,45,34,70,66,38,58,48,56,74,42,67,90,47,88,76,45,77,46,64,54,75,49,77,49,72,49,54,94,48,93,92,47,80,58,53,73,47,77,48,77,47,64,27,37,60,45,79,69,41,82,72,83,82,59,78,69,44,25,27,40,33,42,69,97,53,93,57,76

InterPro domains:
  IPR002637 RdgB/HAM1 [PF01725] (4-77)
  IPR002637 RdgB/HAM1 [PTHR11067] (4-77)
  IPR029001 Inosine triphosphate pyrophosphatase-like [G3DSA:3.90.950.10] (1-77)
  IPR029001 Inosine triphosphate pyrophosphatase-like [SSF52972] (4-77)

Foldseek 3Di:
DPQVVQCVPQNLVRVVVVCPVDPDQKDKDKDKDWDAPDPPGDTDIDIDIFIFGFARADDDRPPRNLRRTAGDVGPHD